Protein AF-A0A0E4BM06-F1 (afdb_monomer_lite)

pLDDT: mean 93.86, std 6.92, range [61.88, 98.25]

Structure (mmCIF, N/CA/C/O backbone):
data_AF-A0A0E4BM06-F1
#
_entry.id   AF-A0A0E4BM06-F1
#
loop_
_atom_site.group_PDB
_atom_site.id
_atom_site.type_symbol
_atom_site.label_atom_id
_atom_site.label_alt_id
_atom_site.label_comp_id
_atom_site.label_asym_id
_atom_site.label_entity_id
_atom_site.label_seq_id
_atom_site.pdbx_PDB_ins_code
_atom_site.Cartn_x
_atom_site.Cartn_y
_atom_site.Cartn_z
_atom_site.occupancy
_atom_site.B_iso_or_equiv
_atom_site.auth_seq_id
_atom_site.auth_comp_id
_atom_site.auth_asym_id
_atom_site.auth_atom_id
_atom_site.pdbx_PDB_model_num
ATOM 1 N N . MET A 1 1 ? 0.927 -3.723 -4.192 1.00 95.12 1 MET A N 1
ATOM 2 C CA . MET A 1 1 ? 0.455 -2.506 -3.481 1.00 95.12 1 MET A CA 1
ATOM 3 C C . MET A 1 1 ? -0.898 -2.792 -2.849 1.00 95.12 1 MET A C 1
ATOM 5 O O . MET A 1 1 ? -1.561 -3.725 -3.290 1.00 95.12 1 MET A O 1
ATOM 9 N N . TYR A 1 2 ? -1.320 -2.008 -1.859 1.00 97.56 2 TYR A N 1
ATOM 10 C CA . TYR A 1 2 ? -2.649 -2.133 -1.259 1.00 97.56 2 TYR A CA 1
ATOM 11 C C . TYR A 1 2 ? -3.447 -0.855 -1.468 1.00 97.56 2 TYR A C 1
ATOM 13 O O . TYR A 1 2 ? -2.901 0.241 -1.350 1.00 97.56 2 TYR A O 1
ATOM 21 N N . LEU A 1 3 ? -4.735 -1.007 -1.759 1.00 97.38 3 LEU A N 1
ATOM 22 C CA . LEU A 1 3 ? -5.689 0.081 -1.636 1.00 97.38 3 LEU A CA 1
ATOM 23 C C . LEU A 1 3 ? -6.259 0.026 -0.222 1.00 97.38 3 LEU A C 1
ATOM 25 O O . LEU A 1 3 ? -6.882 -0.969 0.158 1.00 97.38 3 LEU A O 1
ATOM 29 N N . ALA A 1 4 ? -6.017 1.085 0.540 1.00 98.00 4 ALA A N 1
ATOM 30 C CA . ALA A 1 4 ? -6.473 1.213 1.912 1.00 98.00 4 ALA A CA 1
ATOM 31 C C . ALA A 1 4 ? -7.534 2.310 2.028 1.00 98.00 4 ALA A C 1
ATOM 33 O O . ALA A 1 4 ? -7.461 3.334 1.346 1.00 98.00 4 ALA A O 1
ATOM 34 N N . LYS A 1 5 ? -8.500 2.094 2.916 1.00 98.00 5 LYS A N 1
ATOM 35 C CA . LYS A 1 5 ? -9.508 3.068 3.324 1.00 98.00 5 LYS A CA 1
ATOM 36 C C . LYS A 1 5 ? -9.272 3.438 4.784 1.00 98.00 5 LYS A C 1
ATOM 38 O O . LYS A 1 5 ? -8.983 2.566 5.599 1.00 98.00 5 LYS A O 1
ATOM 43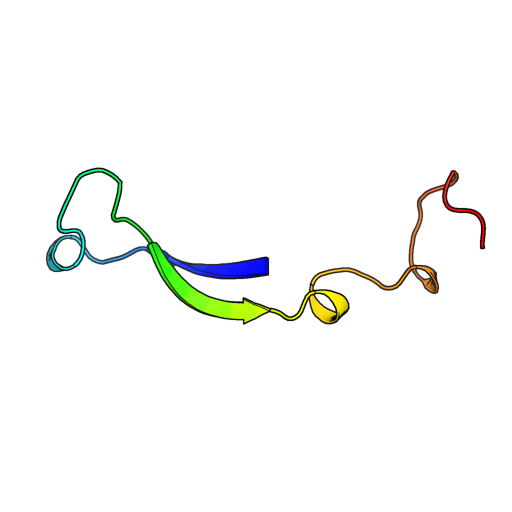 N N . VAL A 1 6 ? -9.413 4.719 5.112 1.00 98.19 6 VAL A N 1
ATOM 44 C CA . VAL A 1 6 ? -9.391 5.173 6.507 1.00 98.19 6 VAL A CA 1
ATOM 45 C C . VAL A 1 6 ? -10.658 4.686 7.213 1.00 98.19 6 VAL A C 1
ATOM 47 O O . VAL A 1 6 ? -11.768 4.878 6.709 1.00 98.19 6 VAL A O 1
ATOM 50 N N . LYS A 1 7 ? -10.476 4.030 8.356 1.00 98.25 7 LYS A N 1
ATOM 51 C CA . LYS A 1 7 ? -11.539 3.531 9.231 1.00 98.25 7 LYS A CA 1
ATOM 52 C C . LYS A 1 7 ? -12.332 4.683 9.852 1.00 98.25 7 LYS A C 1
ATOM 54 O O . LYS A 1 7 ? -11.801 5.777 10.042 1.00 98.25 7 LYS A O 1
ATOM 59 N N . SER A 1 8 ? -13.599 4.438 10.192 1.00 97.81 8 SER A N 1
ATOM 60 C CA . SER A 1 8 ? -14.354 5.360 11.047 1.00 97.81 8 SER A CA 1
ATOM 61 C C . SER A 1 8 ? -13.842 5.306 12.498 1.00 97.81 8 SER A C 1
ATOM 63 O O . SER A 1 8 ? -13.187 4.327 12.875 1.00 97.81 8 SER A O 1
ATOM 65 N N . PRO A 1 9 ? -14.147 6.312 13.340 1.00 96.50 9 PRO A N 1
ATOM 66 C CA . PRO A 1 9 ? -13.736 6.309 14.746 1.00 96.50 9 PRO A CA 1
ATOM 67 C C . PRO A 1 9 ? -14.178 5.059 15.521 1.00 96.50 9 PRO A C 1
ATOM 69 O O . PRO A 1 9 ? -13.421 4.544 16.333 1.00 96.50 9 PRO A O 1
ATOM 72 N N . GLU 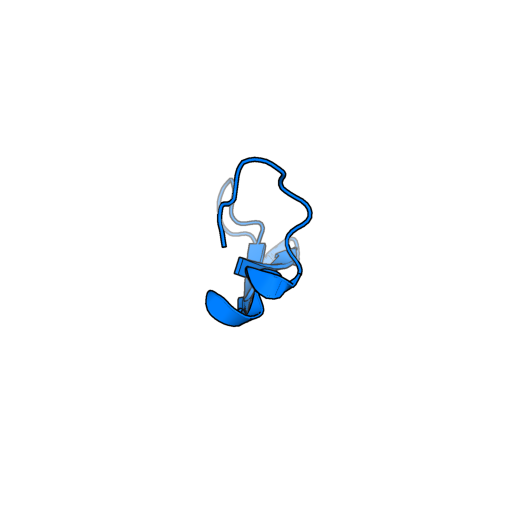A 1 10 ? -15.367 4.525 15.233 1.00 97.25 10 GLU A N 1
ATOM 73 C CA . GLU A 1 10 ? -15.920 3.331 15.889 1.00 97.25 10 GLU A CA 1
ATOM 74 C C . GLU A 1 10 ? -15.214 2.033 15.456 1.00 97.25 10 GLU A C 1
ATOM 76 O O . GLU A 1 10 ? -15.297 1.012 16.139 1.00 97.25 10 GLU A O 1
ATOM 81 N N . GLN A 1 11 ? -14.531 2.053 14.308 1.00 96.88 11 GLN A N 1
ATOM 82 C CA . GLN A 1 11 ? -13.832 0.900 13.740 1.00 96.88 11 GLN A CA 1
ATOM 83 C C . GLN A 1 11 ? -12.366 0.790 14.192 1.00 96.88 11 GLN A C 1
ATOM 85 O O . GLN A 1 11 ? -11.793 -0.292 14.051 1.00 96.88 11 GLN A O 1
ATOM 90 N N . SER A 1 12 ? -11.766 1.866 14.715 1.00 97.25 12 SER A N 1
ATOM 91 C CA . SER A 1 12 ? -10.378 1.904 15.204 1.00 97.25 12 SER A CA 1
ATOM 92 C C . SER A 1 12 ? -10.319 1.466 16.667 1.00 97.25 12 SER A C 1
ATOM 94 O O . SER A 1 12 ? -10.719 2.213 17.557 1.00 97.25 12 SER A O 1
ATOM 96 N N . LYS A 1 13 ? -9.824 0.254 16.935 1.00 97.12 13 LYS A N 1
ATOM 97 C CA 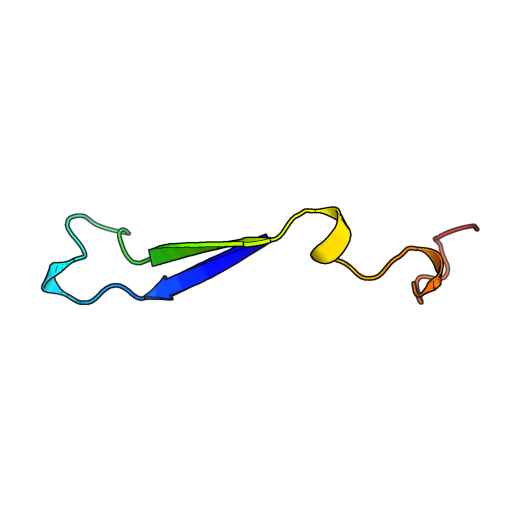. LYS A 1 13 ? -9.945 -0.366 18.274 1.00 97.12 13 LYS A CA 1
ATOM 98 C C . LYS A 1 13 ? -8.744 -0.173 19.188 1.00 97.12 13 LYS A C 1
ATOM 100 O O . LYS A 1 13 ? -8.850 -0.368 20.395 1.00 97.12 13 LYS A O 1
ATOM 105 N N . GLU A 1 14 ? -7.612 0.195 18.621 1.00 96.69 14 GLU A N 1
ATOM 106 C CA . GLU A 1 14 ? -6.352 0.328 19.336 1.00 96.69 14 GLU A CA 1
ATOM 107 C C . GLU A 1 14 ? -5.476 1.380 18.648 1.00 96.69 14 GLU A C 1
ATOM 109 O O . GLU A 1 14 ? -5.754 1.760 17.502 1.00 96.69 14 GLU A O 1
ATOM 114 N N . PRO A 1 15 ? -4.444 1.908 19.330 1.00 97.88 15 PRO A N 1
ATOM 115 C CA . PRO A 1 15 ? -3.520 2.840 18.705 1.00 97.88 15 PRO A CA 1
ATOM 116 C C . PRO A 1 15 ? -2.999 2.285 17.375 1.00 97.88 15 PRO A C 1
ATOM 118 O O . PRO A 1 15 ? -2.584 1.130 17.309 1.00 97.88 15 PRO A O 1
ATOM 121 N N . TRP A 1 16 ? -2.991 3.134 16.342 1.00 97.38 16 TRP A N 1
ATOM 122 C CA . TRP A 1 16 ? -2.523 2.823 14.980 1.00 97.38 16 TRP A CA 1
ATOM 123 C C . TRP A 1 16 ? -3.459 1.970 14.109 1.00 97.38 16 TRP A C 1
ATOM 125 O O . TRP A 1 16 ? -3.132 1.720 12.946 1.00 97.38 16 TRP A O 1
ATOM 135 N N . ASP A 1 17 ? -4.648 1.603 14.595 1.00 97.69 17 ASP A N 1
ATOM 136 C CA . ASP A 1 17 ? -5.638 0.839 13.827 1.00 97.69 17 ASP A CA 1
ATOM 137 C C . ASP A 1 17 ? -6.481 1.708 12.869 1.00 97.69 17 ASP A C 1
ATOM 139 O O . ASP A 1 17 ? -7.696 1.842 13.000 1.00 97.69 17 ASP A O 1
ATOM 143 N N . TYR A 1 18 ? -5.832 2.341 11.890 1.00 98.00 18 TYR A N 1
ATOM 144 C CA . TYR A 1 18 ? -6.479 3.378 11.070 1.00 98.00 18 TYR A CA 1
ATOM 145 C C . TYR A 1 18 ? -6.970 2.912 9.710 1.00 98.00 18 TYR A C 1
ATOM 147 O O . TYR A 1 18 ? -7.788 3.590 9.092 1.00 98.00 18 TYR A O 1
ATOM 155 N N . LEU A 1 19 ? -6.439 1.806 9.201 1.00 98.12 19 LEU A N 1
ATOM 156 C CA . LEU A 1 19 ? -6.601 1.439 7.801 1.00 98.12 19 LEU A CA 1
ATOM 157 C C . LEU A 1 19 ? -7.300 0.095 7.654 1.00 98.12 19 LEU A C 1
ATOM 159 O O . LEU A 1 19 ? -6.980 -0.885 8.320 1.00 98.12 19 LEU A O 1
ATOM 163 N N . GLU A 1 20 ? -8.241 0.054 6.724 1.00 97.56 20 GLU A N 1
ATOM 164 C CA . GLU A 1 20 ? -8.848 -1.161 6.206 1.00 97.56 20 GLU A CA 1
ATOM 165 C C . GLU A 1 20 ? -8.315 -1.409 4.792 1.00 97.56 20 GLU A C 1
ATOM 167 O O . GLU A 1 20 ? -8.371 -0.525 3.935 1.00 97.56 20 GLU A O 1
ATOM 172 N N . ILE A 1 21 ? -7.797 -2.609 4.525 1.00 97.44 21 ILE A N 1
ATOM 173 C CA . ILE A 1 21 ? -7.354 -2.983 3.179 1.00 97.44 21 ILE A CA 1
ATOM 174 C C . ILE A 1 21 ? -8.562 -3.440 2.368 1.00 97.44 21 ILE A C 1
ATOM 176 O O . ILE A 1 21 ? -9.109 -4.511 2.610 1.00 97.44 21 ILE A O 1
ATOM 180 N N . ILE A 1 22 ? -8.947 -2.643 1.373 1.00 97.62 22 ILE A N 1
ATOM 181 C CA . ILE A 1 22 ? -10.122 -2.922 0.536 1.00 97.62 22 ILE A CA 1
ATOM 182 C C . ILE A 1 22 ? -9.769 -3.674 -0.750 1.00 97.62 22 ILE A C 1
ATOM 184 O O . ILE A 1 22 ? -10.632 -4.300 -1.362 1.00 97.62 22 ILE A O 1
ATOM 188 N N . LYS A 1 23 ? -8.502 -3.624 -1.184 1.00 97.81 23 LYS A N 1
ATOM 189 C CA . LYS A 1 23 ? -8.018 -4.392 -2.337 1.00 97.81 23 LYS A CA 1
ATOM 190 C C . LYS A 1 23 ? -6.509 -4.607 -2.287 1.00 97.81 23 LYS A C 1
ATOM 192 O O . LYS A 1 23 ? -5.749 -3.699 -1.947 1.00 97.81 23 LYS A O 1
ATOM 197 N N . THR A 1 24 ? -6.080 -5.774 -2.754 1.00 97.50 24 THR A N 1
ATOM 198 C CA . THR A 1 24 ? -4.675 -6.077 -3.044 1.00 97.50 24 THR A CA 1
ATOM 199 C C . THR A 1 24 ? -4.421 -5.957 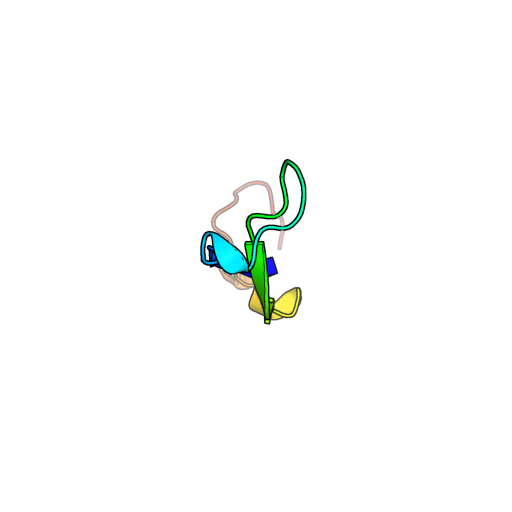-4.542 1.00 97.50 24 THR A C 1
ATOM 201 O O . THR A 1 24 ? -5.113 -6.574 -5.351 1.00 97.50 24 THR A O 1
ATOM 204 N N . VAL A 1 25 ? -3.429 -5.154 -4.920 1.00 96.81 25 VAL A N 1
ATOM 205 C CA . VAL A 1 25 ? -2.970 -5.017 -6.308 1.00 96.81 25 VAL A CA 1
ATOM 206 C C . VAL A 1 25 ? -1.822 -5.995 -6.526 1.00 96.81 25 VAL A C 1
ATOM 208 O O . VAL A 1 25 ? -0.826 -5.931 -5.789 1.00 96.81 25 VAL A O 1
ATOM 211 N N . LYS A 1 26 ? -1.961 -6.878 -7.527 1.00 96.31 26 LYS A N 1
ATOM 212 C CA . LYS A 1 26 ? -0.904 -7.810 -7.941 1.00 96.31 26 LYS A CA 1
ATOM 213 C C . LYS A 1 26 ? 0.382 -7.043 -8.243 1.00 96.31 26 LYS A C 1
ATOM 215 O O . LYS A 1 26 ? 0.337 -5.910 -8.710 1.00 96.31 26 LYS A O 1
ATOM 220 N N . GLY A 1 27 ? 1.530 -7.652 -7.953 1.00 93.44 27 GLY A N 1
ATOM 221 C CA . GLY A 1 27 ? 2.828 -6.991 -8.115 1.00 93.44 27 GLY A CA 1
ATOM 222 C C . GLY A 1 27 ? 3.095 -6.537 -9.551 1.00 93.44 27 GLY A C 1
ATOM 223 O O . GLY A 1 27 ? 3.579 -5.429 -9.746 1.00 93.44 27 GLY A O 1
ATOM 224 N N . GLU A 1 28 ? 2.715 -7.357 -10.531 1.00 92.44 28 GLU A N 1
ATOM 225 C CA . GLU A 1 28 ? 2.863 -7.066 -11.965 1.00 92.44 28 GLU A CA 1
ATOM 226 C C . GLU A 1 28 ? 2.033 -5.856 -12.425 1.00 92.44 28 GLU A C 1
ATOM 228 O O . GLU A 1 28 ? 2.536 -5.029 -13.176 1.00 92.44 28 GLU A O 1
ATOM 233 N N . ASP A 1 29 ? 0.814 -5.698 -11.901 1.00 93.81 29 ASP A N 1
ATOM 234 C CA . ASP A 1 29 ? -0.091 -4.591 -12.244 1.00 93.81 29 ASP A CA 1
ATOM 235 C C . ASP A 1 29 ? 0.213 -3.312 -11.447 1.00 93.81 29 ASP A C 1
ATOM 237 O O . ASP A 1 29 ? -0.260 -2.223 -11.770 1.00 93.81 29 ASP A O 1
ATOM 241 N N . ALA A 1 30 ? 0.952 -3.438 -10.342 1.00 95.81 30 ALA A N 1
ATOM 242 C CA . ALA A 1 30 ? 1.239 -2.328 -9.440 1.00 95.81 30 ALA A CA 1
ATOM 243 C C . ALA A 1 30 ? 2.272 -1.347 -10.009 1.00 95.81 30 ALA A C 1
ATOM 245 O O . ALA A 1 30 ? 2.346 -0.204 -9.554 1.00 95.81 30 ALA A O 1
ATOM 246 N N . PHE A 1 31 ? 3.075 -1.785 -10.976 1.00 93.62 31 PHE A N 1
ATOM 247 C CA . PHE A 1 31 ? 4.158 -1.001 -11.549 1.00 93.62 31 PHE A CA 1
ATOM 248 C C . PHE A 1 31 ? 4.076 -1.011 -13.071 1.00 93.62 31 PHE A C 1
ATOM 250 O O . PHE A 1 31 ? 3.562 -1.943 -13.680 1.00 93.62 31 PHE A O 1
ATOM 257 N N . ARG A 1 32 ? 4.609 0.040 -13.699 1.00 91.69 32 ARG A N 1
ATOM 258 C CA . ARG A 1 32 ? 4.758 0.065 -15.157 1.00 91.69 32 ARG A CA 1
ATOM 259 C C . ARG A 1 32 ? 5.729 -1.035 -15.600 1.00 91.69 32 ARG A C 1
ATOM 261 O O . ARG A 1 32 ? 6.721 -1.265 -14.900 1.00 91.69 32 ARG A O 1
ATOM 268 N N . PRO A 1 33 ? 5.491 -1.676 -16.755 1.00 91.50 33 PRO A N 1
ATOM 269 C CA . PRO A 1 33 ? 6.394 -2.695 -17.264 1.00 91.50 33 PRO A CA 1
ATOM 270 C C . PRO A 1 33 ? 7.771 -2.098 -17.577 1.00 91.50 33 PRO A C 1
ATOM 272 O O . PRO A 1 33 ? 7.912 -0.910 -17.877 1.00 91.50 33 PRO A O 1
ATOM 275 N N . VAL A 1 34 ? 8.802 -2.949 -17.554 1.00 89.44 34 VAL A N 1
ATOM 276 C CA . VAL A 1 34 ? 10.197 -2.565 -17.845 1.00 89.44 34 VAL A CA 1
ATOM 277 C C . VAL A 1 34 ? 10.327 -1.864 -19.201 1.00 89.44 34 VAL A C 1
ATOM 279 O O . VAL A 1 34 ? 11.083 -0.903 -19.323 1.00 89.44 34 VAL A O 1
ATOM 282 N N . SER A 1 35 ? 9.545 -2.286 -20.198 1.00 89.94 35 SER A N 1
ATOM 283 C CA . SER A 1 35 ? 9.497 -1.686 -21.537 1.00 89.94 35 SER A CA 1
ATOM 284 C C . SER A 1 35 ? 9.109 -0.204 -21.545 1.00 89.94 35 SER A C 1
ATOM 286 O O . SER A 1 35 ? 9.509 0.520 -22.453 1.00 89.94 35 SER A O 1
ATOM 288 N N . GLU A 1 36 ? 8.361 0.251 -20.540 1.00 91.75 36 GLU A N 1
ATOM 289 C CA . GLU A 1 36 ? 7.908 1.638 -20.377 1.00 91.75 36 GLU A CA 1
ATOM 290 C C . GLU A 1 36 ? 8.746 2.421 -19.353 1.00 91.75 36 GLU A C 1
ATOM 292 O O . GLU A 1 36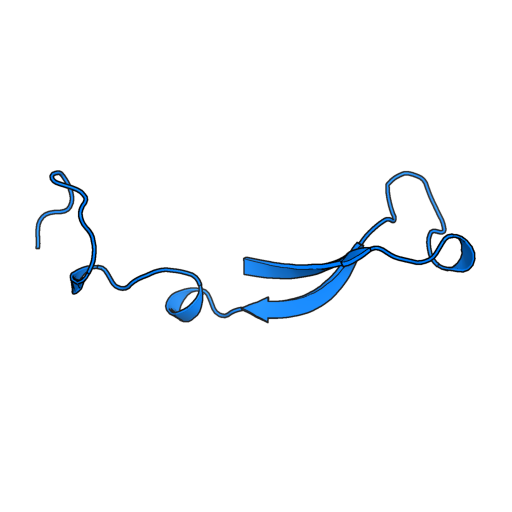 ? 8.446 3.575 -19.015 1.00 91.75 36 GLU A O 1
ATOM 297 N N . SER A 1 37 ? 9.802 1.803 -18.824 1.00 91.38 37 SER A N 1
ATOM 298 C CA . SER A 1 37 ? 10.692 2.445 -17.869 1.00 91.38 37 SER A CA 1
ATOM 299 C C . SER A 1 37 ? 11.506 3.550 -18.540 1.00 91.38 37 SER A C 1
ATOM 301 O O . SER A 1 37 ? 12.108 3.362 -19.594 1.00 91.38 37 SER A O 1
ATOM 303 N N . LYS A 1 38 ? 11.568 4.714 -17.886 1.00 91.25 38 LYS A N 1
ATOM 304 C CA . LYS A 1 38 ? 12.428 5.842 -18.288 1.00 91.25 38 LYS A CA 1
ATOM 305 C C . LYS A 1 38 ? 13.789 5.829 -17.582 1.00 91.25 38 LYS A C 1
ATOM 307 O O . LYS A 1 38 ? 14.538 6.794 -17.689 1.00 91.25 38 LYS A O 1
ATOM 312 N N . CYS A 1 39 ? 14.089 4.788 -16.803 1.00 91.75 39 CYS A N 1
ATOM 313 C CA . CYS A 1 39 ? 15.326 4.720 -16.034 1.00 91.75 39 CYS A CA 1
ATOM 314 C C . CYS A 1 39 ? 16.524 4.436 -16.962 1.00 91.75 39 CYS A C 1
ATOM 316 O O . CYS A 1 39 ? 16.555 3.370 -17.576 1.00 91.75 39 CYS A O 1
ATOM 318 N N . PRO A 1 40 ? 17.537 5.322 -17.035 1.00 89.94 40 PRO A N 1
ATOM 319 C CA . PRO A 1 40 ? 18.671 5.160 -17.950 1.00 89.94 40 PRO A CA 1
ATOM 320 C C . PRO A 1 40 ? 19.621 4.018 -17.560 1.00 89.94 40 PRO A C 1
ATOM 322 O O . PRO A 1 40 ? 20.414 3.569 -18.381 1.00 89.94 40 PRO A O 1
ATOM 325 N N . LEU A 1 41 ? 19.551 3.544 -16.313 1.00 92.25 41 LEU A N 1
ATOM 326 C CA . LEU A 1 41 ? 20.371 2.436 -15.812 1.00 92.25 41 LEU A CA 1
ATOM 327 C C . LEU A 1 41 ? 19.732 1.065 -16.050 1.00 92.25 41 LEU A C 1
ATOM 329 O O . LEU A 1 41 ? 20.394 0.040 -15.885 1.00 92.25 41 LEU A O 1
ATOM 333 N N . LEU A 1 42 ? 18.452 1.033 -16.420 1.00 86.25 42 LEU A N 1
ATOM 334 C CA . LEU A 1 42 ? 17.741 -0.205 -16.682 1.00 86.25 42 LEU A CA 1
ATOM 335 C C . LEU A 1 42 ? 18.076 -0.648 -18.110 1.00 86.25 42 LEU A C 1
ATOM 337 O O . LEU A 1 42 ? 17.464 -0.200 -19.078 1.00 86.25 42 LEU A O 1
ATOM 341 N N . LYS A 1 43 ? 19.115 -1.478 -18.241 1.00 69.38 43 LYS A N 1
ATOM 342 C CA . LYS A 1 43 ? 19.471 -2.095 -19.523 1.00 69.38 43 LYS A CA 1
ATOM 343 C C . LYS A 1 43 ? 18.313 -2.993 -19.974 1.00 69.38 43 LYS A C 1
ATOM 345 O O . LYS A 1 43 ? 17.792 -3.755 -19.161 1.00 69.38 43 LYS A O 1
ATOM 350 N N . LYS A 1 44 ? 17.906 -2.846 -21.238 1.00 61.88 44 LYS A N 1
ATOM 351 C CA . LYS A 1 44 ? 16.983 -3.775 -21.902 1.00 61.88 44 LYS A CA 1
ATOM 352 C C . LYS A 1 44 ? 17.617 -5.149 -22.053 1.00 61.88 44 LYS A C 1
ATOM 354 O O . LYS A 1 44 ? 18.852 -5.186 -22.260 1.00 61.88 44 LYS A O 1
#

Secondary structure (DSSP, 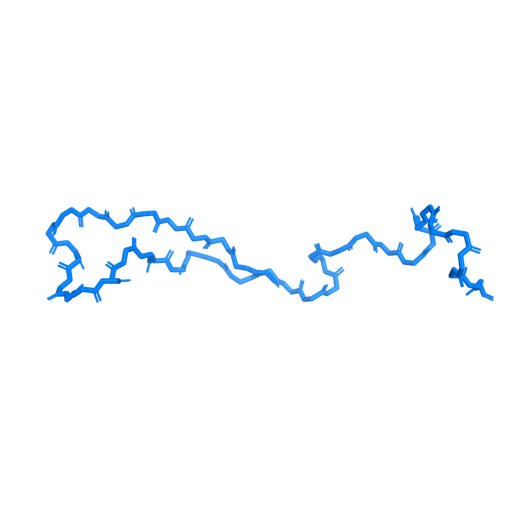8-state):
-EEEEEPPGGG--STT--EEEEEEPPHHHHS--GGG---TT---

Foldseek 3Di:
DFDWDFDDPVQQDDPPSTIDGPDDDDPVRVDDDLVPDPDPPSDD

Radius of gyration: 17.05 Å; chains: 1; bounding box: 36×14×41 Å

Sequence (44 aa):
MYLAKVKSPEQSKEPWDYLEIIKTVKGEDAFRPVSESKCPLLKK

Organism: NCBI:txid1355477